Protein AF-A0A430QKS8-F1 (afdb_monomer_lite)

Sequence (77 aa):
FIQIICESLKASTGKLAVGDKVTLADLVLIAVIDHVTDLDKEFLTGKYPEIHKHRENLLASSPRLAKYLSDRAATPF

Secondary structure (DSSP, 8-state):
-HHHHHHHHHT-SSSSSSTTS--HHHHHHHHHHHHHHHH-TTTTTTS-HHHHHHHHHHHHH-HHHHHHHHHPPP---

Foldseek 3Di:
DLVVQLVQLVPAPPQASHHLADDVVLVVLVVVVVVVCLVPVCPPPVHSVSSVSNVVSVCVRDVPVVVCVVPPDDDSD

pLDDT: mean 95.95, std 3.03, range [80.0, 98.25]

Radius of gyration: 12.36 Å; chains: 1; bounding box: 29×27×26 Å

Organism: Schistosoma bovis (NCBI:txid6184)

InterPro domains:
  IPR004046 Glutathione S-transferase, C-terminal [PF00043] (3-61)
  IPR010987 Glutathione S-transferase, C-terminal-like [PS50405] (1-77)
  IPR036282 Glutathione S-transferase, C-terminal domain superfamily [SSF47616] (3-72)

Structure (mmCIF, N/CA/C/O backbone):
data_AF-A0A430QKS8-F1
#
_entry.id   AF-A0A430QKS8-F1
#
loop_
_atom_site.group_PDB
_atom_site.id
_atom_site.type_symbol
_atom_site.label_atom_id
_atom_site.label_alt_id
_atom_site.label_comp_id
_atom_site.label_asym_id
_atom_site.label_entity_id
_atom_site.label_seq_id
_atom_site.pdbx_PDB_ins_code
_atom_site.Cartn_x
_atom_site.Cartn_y
_atom_site.Cartn_z
_atom_site.occupancy
_atom_site.B_iso_or_equiv
_atom_site.auth_seq_id
_atom_site.auth_comp_id
_atom_site.auth_asym_id
_atom_site.auth_atom_id
_atom_site.pdbx_PDB_model_num
ATOM 1 N N . PHE A 1 1 ? -5.057 -15.062 -0.242 1.00 81.69 1 PHE A N 1
ATOM 2 C CA . PHE A 1 1 ? -4.172 -14.142 0.502 1.00 81.69 1 PHE A CA 1
ATOM 3 C C . PHE A 1 1 ? -4.563 -12.680 0.284 1.00 81.69 1 PHE A C 1
ATOM 5 O O . PHE A 1 1 ? -5.064 -12.085 1.222 1.00 81.69 1 PHE A O 1
ATOM 12 N N . ILE A 1 2 ? -4.454 -12.123 -0.932 1.00 93.12 2 ILE A N 1
ATOM 13 C CA . ILE A 1 2 ? -4.771 -10.702 -1.215 1.00 93.12 2 ILE A CA 1
ATOM 14 C C . ILE A 1 2 ? -6.202 -10.300 -0.817 1.00 93.12 2 ILE A C 1
ATOM 16 O O . ILE A 1 2 ? -6.398 -9.259 -0.201 1.00 93.12 2 ILE A O 1
ATOM 20 N N . GLN A 1 3 ? -7.190 -11.167 -1.052 1.00 94.88 3 GLN A N 1
ATOM 21 C CA . GLN A 1 3 ? -8.573 -10.926 -0.622 1.00 94.88 3 GLN A CA 1
ATOM 22 C C . GLN A 1 3 ? -8.714 -10.694 0.899 1.00 94.88 3 GLN A C 1
ATOM 24 O O . GLN A 1 3 ? -9.450 -9.806 1.316 1.00 94.88 3 GLN A O 1
ATOM 29 N N . ILE A 1 4 ? -7.958 -11.431 1.722 1.00 97.06 4 ILE A N 1
ATOM 30 C CA . ILE A 1 4 ? -7.971 -11.300 3.193 1.00 97.06 4 ILE A CA 1
ATOM 31 C C . ILE A 1 4 ? -7.387 -9.945 3.616 1.00 97.06 4 ILE A C 1
ATOM 33 O O . ILE A 1 4 ? -7.861 -9.320 4.564 1.00 97.06 4 ILE A O 1
ATOM 37 N N . ILE A 1 5 ? -6.375 -9.460 2.890 1.00 96.94 5 ILE A N 1
ATOM 38 C CA . ILE A 1 5 ? -5.815 -8.122 3.107 1.00 96.94 5 ILE A CA 1
ATOM 39 C C . ILE A 1 5 ? -6.877 -7.064 2.802 1.00 96.94 5 ILE A C 1
ATOM 41 O O . ILE A 1 5 ? -7.085 -6.173 3.618 1.00 96.94 5 ILE A O 1
ATOM 45 N N . CYS A 1 6 ? -7.595 -7.176 1.681 1.00 97.38 6 CYS A N 1
ATOM 46 C CA . CYS A 1 6 ? -8.684 -6.253 1.352 1.00 97.38 6 CYS A CA 1
ATOM 47 C C . CYS A 1 6 ? -9.775 -6.233 2.430 1.00 97.38 6 CYS A C 1
ATOM 49 O O . CYS A 1 6 ? -10.252 -5.163 2.796 1.00 97.38 6 CYS A O 1
ATOM 51 N N . GLU A 1 7 ? -10.158 -7.393 2.965 1.00 97.81 7 GLU A N 1
ATOM 52 C CA . GLU A 1 7 ? -11.117 -7.485 4.074 1.00 97.81 7 GLU A CA 1
ATOM 53 C C . GLU A 1 7 ? -10.587 -6.816 5.347 1.00 97.81 7 GLU A C 1
ATOM 55 O O . GLU A 1 7 ? -11.315 -6.071 6.002 1.00 97.81 7 GLU A O 1
ATOM 60 N N . SER A 1 8 ? -9.301 -6.996 5.651 1.00 97.75 8 SER A N 1
ATOM 61 C CA . SER A 1 8 ? -8.648 -6.355 6.798 1.00 97.75 8 SER A CA 1
ATOM 62 C C . SER A 1 8 ? -8.588 -4.829 6.646 1.00 97.75 8 SER A C 1
ATOM 64 O O . SER A 1 8 ? -8.883 -4.106 7.593 1.00 97.75 8 SER A O 1
ATOM 66 N N . LEU A 1 9 ? -8.286 -4.328 5.442 1.00 97.56 9 LEU A N 1
ATOM 67 C CA . LEU A 1 9 ? -8.309 -2.894 5.130 1.00 97.56 9 LEU A CA 1
ATOM 68 C C . LEU A 1 9 ? -9.721 -2.306 5.253 1.00 97.56 9 LEU A C 1
ATOM 70 O O . LEU A 1 9 ? -9.877 -1.207 5.775 1.00 97.56 9 LEU A O 1
ATOM 74 N N . LYS A 1 10 ? -10.757 -3.040 4.822 1.00 97.25 10 LYS A N 1
ATOM 75 C CA . LYS A 1 10 ? -12.163 -2.627 4.993 1.00 97.25 10 LYS A CA 1
ATOM 76 C C . LYS A 1 10 ? -12.579 -2.536 6.454 1.00 97.25 10 LYS A C 1
ATOM 78 O O . LYS A 1 10 ? -13.419 -1.707 6.785 1.00 97.25 10 LYS A O 1
ATOM 83 N N . ALA A 1 11 ? -12.027 -3.399 7.301 1.00 97.56 11 ALA A N 1
ATOM 84 C CA . ALA A 1 11 ? -12.318 -3.425 8.727 1.00 97.56 11 ALA A CA 1
ATOM 85 C C . ALA A 1 11 ? -11.570 -2.338 9.522 1.00 97.56 11 ALA A C 1
ATOM 87 O O . ALA A 1 11 ? -11.853 -2.155 10.707 1.00 97.56 11 ALA A O 1
ATOM 88 N N . SER A 1 12 ? -10.626 -1.619 8.903 1.00 97.06 12 SER A N 1
ATOM 89 C CA . SER A 1 12 ? -9.921 -0.518 9.559 1.00 97.06 12 SER A CA 1
ATOM 90 C C . SER A 1 12 ? -10.895 0.587 9.970 1.00 97.06 12 SER A C 1
ATOM 92 O O . SER A 1 12 ? -11.816 0.949 9.240 1.00 97.06 12 SER A O 1
ATOM 94 N N . THR A 1 13 ? -10.667 1.164 11.148 1.00 95.00 13 THR A N 1
ATOM 95 C CA . THR A 1 13 ? -11.466 2.281 11.672 1.00 95.00 13 THR A CA 1
ATOM 96 C C . THR A 1 13 ? -11.119 3.626 11.029 1.00 95.00 13 THR A C 1
ATOM 98 O O . THR A 1 13 ? -11.773 4.622 11.330 1.00 95.00 13 THR A O 1
ATOM 101 N N . GLY A 1 14 ? -10.107 3.666 10.159 1.00 94.62 14 GLY A N 1
ATOM 102 C CA . GLY A 1 14 ? -9.641 4.876 9.489 1.00 94.62 14 GLY A CA 1
ATOM 103 C C . GLY A 1 14 ? -9.202 4.624 8.049 1.00 94.62 14 GLY A C 1
ATOM 104 O O . GLY A 1 14 ? -9.622 3.669 7.399 1.00 94.62 14 GLY A O 1
ATOM 105 N N . LYS A 1 15 ? -8.375 5.527 7.521 1.00 95.94 15 LYS A N 1
ATOM 106 C CA . LYS A 1 15 ? -7.956 5.542 6.109 1.00 95.94 15 LYS A CA 1
ATOM 107 C C . LYS A 1 15 ? -6.737 4.673 5.795 1.00 95.94 15 LYS A C 1
ATOM 109 O O . LYS A 1 15 ? -6.453 4.453 4.615 1.00 95.94 15 LYS A O 1
ATOM 114 N N . LEU A 1 16 ? -6.009 4.233 6.817 1.00 97.94 16 LEU A N 1
ATOM 115 C CA . LEU A 1 16 ? -4.793 3.426 6.711 1.00 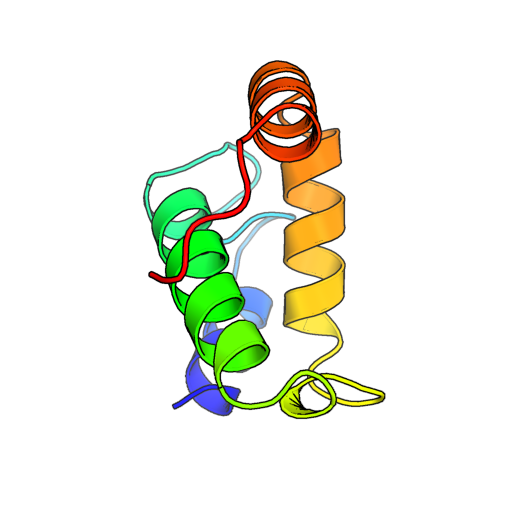97.94 16 LEU A CA 1
ATOM 116 C C . LEU A 1 16 ? -5.059 1.991 7.186 1.00 97.94 16 LEU A C 1
ATOM 118 O O . LEU A 1 16 ? -6.197 1.639 7.501 1.00 97.94 16 LEU A O 1
ATOM 122 N N . ALA A 1 17 ? -4.029 1.144 7.225 1.00 96.94 17 ALA A N 1
ATOM 123 C CA . ALA A 1 17 ? -4.181 -0.267 7.574 1.00 96.94 17 ALA A CA 1
ATOM 124 C C . ALA A 1 17 ? -4.776 -0.470 8.976 1.00 96.94 17 ALA A C 1
ATOM 126 O O . ALA A 1 17 ? -5.578 -1.380 9.171 1.00 96.94 17 ALA A O 1
ATOM 127 N N . VAL A 1 18 ? -4.418 0.390 9.936 1.00 97.75 18 VAL A N 1
ATOM 128 C CA . VAL A 1 18 ? -5.005 0.406 11.283 1.00 97.75 18 VAL A CA 1
ATOM 129 C C . VAL A 1 18 ? -5.238 1.852 11.727 1.00 97.75 18 VAL A C 1
ATOM 131 O O . VAL A 1 18 ? -4.313 2.545 12.153 1.00 97.75 18 VAL A O 1
ATOM 134 N N . GLY A 1 19 ? -6.488 2.312 11.647 1.00 97.00 19 GLY A N 1
ATOM 135 C CA . GLY A 1 19 ? -6.862 3.684 12.002 1.00 97.00 19 GLY A CA 1
ATOM 136 C C . GLY A 1 19 ? -6.340 4.717 10.994 1.00 97.00 19 GLY A C 1
ATOM 137 O O . GLY A 1 19 ? -6.265 4.447 9.798 1.00 97.00 19 GLY A O 1
ATOM 138 N N . ASP A 1 20 ? -5.999 5.919 11.470 1.00 97.50 20 ASP A N 1
ATOM 139 C CA . ASP A 1 20 ? -5.598 7.063 10.623 1.00 97.50 20 ASP A CA 1
ATOM 140 C C . ASP A 1 20 ? -4.124 7.476 10.763 1.00 97.50 20 ASP A C 1
ATOM 142 O O . ASP A 1 20 ? -3.690 8.468 10.175 1.00 97.50 20 ASP A O 1
ATOM 146 N N . LYS A 1 21 ? -3.334 6.747 11.558 1.00 96.88 21 LYS A N 1
ATOM 147 C CA . LYS A 1 21 ? -1.898 7.011 11.723 1.00 96.88 21 LYS A CA 1
ATOM 148 C C . LYS A 1 21 ? -1.092 5.929 11.030 1.00 96.88 21 LYS A C 1
ATOM 150 O O . LYS A 1 21 ? -1.469 4.767 11.073 1.00 96.88 21 LYS A O 1
ATOM 155 N N . VAL A 1 22 ? 0.033 6.320 10.435 1.00 97.88 22 VAL A N 1
ATOM 156 C CA . VAL A 1 22 ? 0.949 5.365 9.806 1.00 97.88 22 VAL A CA 1
ATOM 157 C C . VAL A 1 22 ? 1.493 4.415 10.864 1.00 97.88 22 VAL A C 1
ATOM 159 O O . VAL A 1 22 ? 2.024 4.842 11.891 1.00 97.88 22 VAL A O 1
ATOM 162 N N . THR A 1 23 ? 1.373 3.126 10.585 1.00 98.19 23 THR A N 1
ATOM 163 C CA . THR A 1 23 ? 1.866 2.033 11.416 1.00 98.19 23 THR A CA 1
ATOM 164 C C . THR A 1 23 ? 2.819 1.145 10.625 1.00 98.19 23 THR A C 1
ATOM 166 O O . THR A 1 23 ? 2.967 1.268 9.409 1.00 98.19 23 THR A O 1
ATOM 169 N N . LEU A 1 24 ? 3.451 0.193 11.311 1.00 98.25 24 LEU A N 1
ATOM 170 C CA . LEU A 1 24 ? 4.269 -0.819 10.648 1.00 98.25 24 LEU A CA 1
ATOM 171 C C . LEU A 1 24 ? 3.457 -1.669 9.654 1.00 98.25 24 LEU A C 1
ATOM 173 O O . LEU A 1 24 ? 4.008 -2.090 8.642 1.00 98.25 24 LEU A O 1
ATOM 177 N N . ALA A 1 25 ? 2.159 -1.887 9.903 1.00 98.00 25 ALA A N 1
ATOM 178 C CA . ALA A 1 25 ? 1.302 -2.660 9.004 1.00 98.00 25 ALA A CA 1
ATOM 179 C C . ALA A 1 25 ? 1.226 -2.025 7.607 1.00 98.00 25 ALA A C 1
ATOM 181 O O . ALA A 1 25 ? 1.299 -2.736 6.608 1.00 98.00 25 ALA A O 1
ATOM 182 N N . ASP A 1 26 ? 1.169 -0.692 7.537 1.00 98.25 26 ASP A N 1
ATOM 183 C CA . ASP A 1 26 ? 1.172 0.043 6.272 1.00 98.25 26 ASP A CA 1
ATOM 184 C C . ASP A 1 26 ? 2.467 -0.180 5.488 1.00 98.25 26 ASP A C 1
ATOM 186 O O . ASP A 1 26 ? 2.431 -0.426 4.285 1.00 98.25 26 ASP A O 1
ATOM 190 N N . LEU A 1 27 ? 3.606 -0.121 6.187 1.00 98.12 27 LEU A N 1
ATOM 191 C CA . LEU A 1 27 ? 4.938 -0.258 5.597 1.00 98.12 27 LEU A CA 1
ATOM 192 C C . LEU A 1 27 ? 5.193 -1.678 5.085 1.00 98.12 27 LEU A C 1
ATOM 194 O O . LEU A 1 27 ? 5.712 -1.857 3.986 1.00 98.12 27 LEU A O 1
ATOM 198 N N . VAL A 1 28 ? 4.807 -2.689 5.868 1.00 98.00 28 VAL A N 1
ATOM 199 C CA . VAL A 1 28 ? 4.926 -4.096 5.463 1.00 98.00 28 VAL A CA 1
ATOM 200 C C . VAL A 1 28 ? 4.024 -4.376 4.267 1.00 98.00 28 VAL A C 1
ATOM 202 O O . VAL A 1 28 ? 4.457 -5.026 3.318 1.00 98.00 28 VAL A O 1
ATOM 20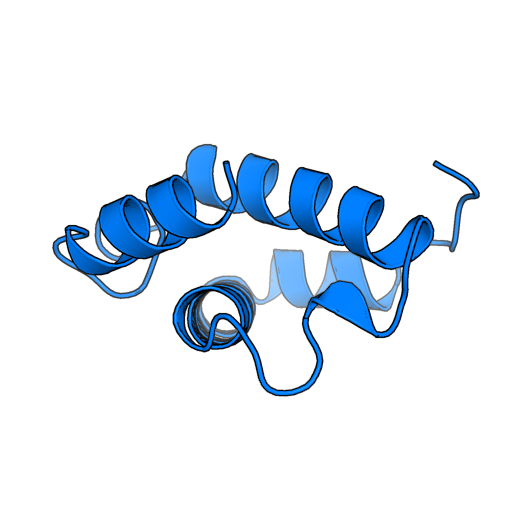5 N N . LEU A 1 29 ? 2.793 -3.857 4.280 1.00 97.75 29 LEU A N 1
ATOM 206 C CA . LEU A 1 29 ? 1.852 -4.078 3.193 1.00 97.75 29 LEU A CA 1
ATOM 207 C C . LEU A 1 29 ? 2.382 -3.528 1.866 1.00 97.75 29 LEU A C 1
ATOM 209 O O . LEU A 1 29 ? 2.396 -4.264 0.884 1.00 97.75 29 LEU A O 1
ATOM 213 N N . ILE A 1 30 ? 2.865 -2.281 1.821 1.00 96.75 30 ILE A N 1
ATOM 214 C CA . ILE A 1 30 ? 3.390 -1.731 0.561 1.00 96.75 30 ILE A CA 1
ATOM 215 C C . ILE A 1 30 ? 4.624 -2.480 0.057 1.00 96.75 30 ILE A C 1
ATOM 217 O O . ILE A 1 30 ? 4.749 -2.657 -1.148 1.00 96.75 30 ILE A O 1
ATOM 221 N N . ALA A 1 31 ? 5.493 -2.962 0.950 1.00 96.75 31 ALA A N 1
ATOM 222 C CA . ALA A 1 31 ? 6.677 -3.721 0.558 1.00 96.75 31 ALA A CA 1
ATOM 223 C C . ALA A 1 31 ? 6.297 -5.071 -0.069 1.00 96.75 31 ALA A C 1
ATOM 225 O O . ALA A 1 31 ? 6.797 -5.424 -1.131 1.00 96.75 31 ALA A O 1
ATOM 226 N N . VAL A 1 32 ? 5.358 -5.798 0.546 1.00 96.50 32 VAL A N 1
ATOM 227 C CA . VAL A 1 32 ? 4.868 -7.073 -0.002 1.00 96.50 32 VAL A CA 1
ATOM 228 C C . VAL A 1 32 ? 4.131 -6.857 -1.324 1.00 96.50 32 VAL A C 1
ATOM 230 O O . VAL A 1 32 ? 4.266 -7.662 -2.240 1.00 96.50 32 VAL A O 1
ATOM 233 N N . ILE A 1 33 ? 3.352 -5.780 -1.441 1.00 96.19 33 ILE A N 1
ATOM 234 C CA . ILE A 1 33 ? 2.640 -5.466 -2.682 1.00 96.19 33 ILE A CA 1
ATOM 235 C C . ILE A 1 33 ? 3.607 -5.108 -3.812 1.00 96.19 33 ILE A C 1
ATOM 237 O O . ILE A 1 33 ? 3.392 -5.586 -4.924 1.00 96.19 33 ILE A O 1
ATOM 241 N N . ASP A 1 34 ? 4.673 -4.353 -3.529 1.00 94.88 34 ASP A N 1
ATOM 242 C CA . ASP A 1 34 ? 5.725 -4.071 -4.512 1.00 94.88 34 ASP A CA 1
ATOM 243 C C . ASP A 1 34 ? 6.299 -5.394 -5.063 1.00 94.88 34 ASP A C 1
ATOM 245 O O . ASP A 1 34 ? 6.293 -5.599 -6.277 1.00 94.88 34 ASP A O 1
ATOM 249 N N . HIS A 1 35 ? 6.632 -6.358 -4.191 1.00 95.19 35 HIS A N 1
ATOM 250 C CA . HIS A 1 35 ? 7.108 -7.686 -4.614 1.00 95.19 35 HIS A CA 1
ATOM 251 C C . HIS A 1 35 ? 6.096 -8.468 -5.456 1.00 95.19 35 HIS A C 1
ATOM 253 O O . HIS A 1 35 ? 6.479 -9.132 -6.417 1.00 95.19 35 HIS A O 1
ATOM 259 N N . VAL A 1 36 ? 4.801 -8.405 -5.133 1.00 95.12 36 VAL A N 1
ATOM 260 C CA . VAL A 1 36 ? 3.765 -9.046 -5.962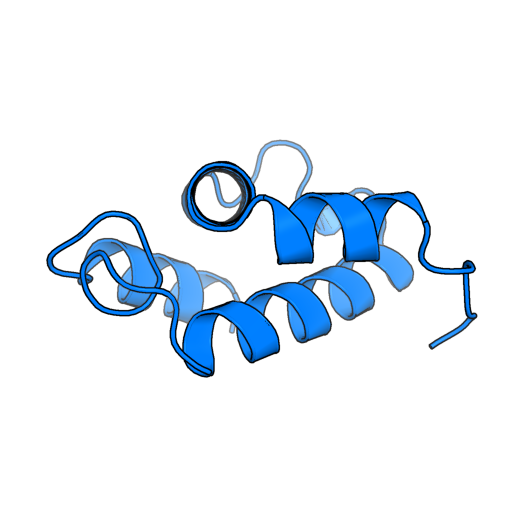 1.00 95.12 36 VAL A CA 1
ATOM 261 C C . VAL A 1 36 ? 3.740 -8.424 -7.359 1.00 95.12 36 VAL A C 1
ATOM 263 O O . VAL A 1 36 ? 3.657 -9.152 -8.346 1.00 95.12 36 VAL A O 1
ATOM 266 N N . THR A 1 37 ? 3.843 -7.097 -7.455 1.00 94.19 37 THR A N 1
ATOM 267 C CA . THR A 1 37 ? 3.841 -6.396 -8.746 1.00 94.19 37 THR A CA 1
ATOM 268 C C . THR A 1 37 ? 5.144 -6.529 -9.529 1.00 94.19 37 THR A C 1
ATOM 270 O O . THR A 1 37 ? 5.120 -6.419 -10.753 1.00 94.19 37 THR A O 1
ATOM 273 N N . ASP A 1 38 ? 6.265 -6.811 -8.865 1.00 94.12 38 ASP A N 1
ATOM 274 C CA . ASP A 1 38 ? 7.520 -7.145 -9.543 1.00 94.12 38 ASP A CA 1
ATOM 275 C C . ASP A 1 38 ? 7.429 -8.506 -10.250 1.00 94.12 38 ASP A C 1
ATOM 277 O O . ASP A 1 38 ? 7.980 -8.675 -11.340 1.00 94.12 38 ASP A O 1
ATOM 281 N N . LEU A 1 39 ? 6.690 -9.460 -9.667 1.00 94.94 39 LEU A N 1
ATOM 282 C CA . LEU A 1 39 ? 6.427 -10.770 -10.273 1.00 94.94 39 LEU A CA 1
ATOM 283 C C . LEU A 1 39 ? 5.407 -10.694 -11.419 1.00 94.94 39 LEU A C 1
ATOM 285 O O . LEU A 1 39 ? 5.591 -11.344 -12.447 1.00 94.94 39 LEU A O 1
ATOM 289 N N . ASP A 1 40 ? 4.338 -9.915 -11.246 1.00 95.31 40 ASP A N 1
ATOM 290 C CA . ASP A 1 40 ? 3.329 -9.658 -12.276 1.00 95.31 40 ASP A CA 1
ATOM 291 C C . ASP A 1 40 ? 2.804 -8.218 -12.171 1.00 95.31 40 ASP A C 1
ATOM 293 O O . ASP A 1 40 ? 1.996 -7.874 -11.301 1.00 95.31 40 ASP A O 1
ATOM 297 N N . LYS A 1 41 ? 3.240 -7.376 -13.114 1.00 93.81 41 LYS A N 1
ATOM 298 C CA . LYS A 1 41 ? 2.912 -5.944 -13.157 1.00 93.81 41 LYS A CA 1
ATOM 299 C C . LYS A 1 41 ? 1.425 -5.669 -13.358 1.00 93.81 41 LYS A C 1
ATOM 301 O O . LYS A 1 41 ? 0.957 -4.597 -12.985 1.00 93.81 41 LYS A O 1
ATOM 306 N N . GLU A 1 42 ? 0.683 -6.607 -13.943 1.00 95.25 42 GLU A N 1
ATOM 307 C CA . GLU A 1 42 ? -0.744 -6.444 -14.228 1.00 95.25 42 GLU A CA 1
ATOM 308 C C . GLU A 1 42 ? -1.637 -7.077 -13.159 1.00 95.25 42 GLU A C 1
ATOM 310 O O . GLU A 1 42 ? -2.861 -6.932 -13.205 1.00 95.25 42 GLU A O 1
ATOM 315 N N . PHE A 1 43 ? -1.050 -7.724 -12.150 1.00 95.81 43 PHE A N 1
ATOM 316 C CA . PHE A 1 43 ? -1.791 -8.474 -11.140 1.00 95.81 43 PHE A CA 1
ATOM 317 C C . PHE A 1 43 ? -2.867 -7.636 -10.428 1.00 95.81 43 PHE A C 1
ATOM 319 O O . PHE A 1 43 ? -3.964 -8.127 -10.139 1.00 95.81 43 PHE A O 1
ATOM 326 N N . LEU A 1 44 ? -2.565 -6.361 -10.162 1.00 94.94 44 LEU A N 1
ATOM 327 C CA . LEU A 1 44 ? -3.472 -5.413 -9.507 1.00 94.94 44 LEU A CA 1
ATOM 328 C C . LEU A 1 44 ? -4.313 -4.580 -10.486 1.00 94.94 44 LEU A C 1
ATOM 330 O O . LEU A 1 44 ? -5.205 -3.850 -10.045 1.00 94.94 44 LEU A O 1
ATOM 334 N N . THR A 1 45 ? -4.063 -4.660 -11.793 1.00 94.88 45 THR A N 1
ATOM 335 C CA . THR A 1 45 ? -4.757 -3.841 -12.794 1.00 94.88 45 THR A CA 1
ATOM 336 C C . THR A 1 45 ? -6.248 -4.175 -12.805 1.00 94.88 45 THR A C 1
ATOM 338 O O . THR A 1 45 ? -6.653 -5.310 -13.052 1.00 94.88 45 THR A O 1
ATOM 341 N N . GLY A 1 46 ? -7.084 -3.178 -12.494 1.00 94.19 46 GLY A N 1
ATOM 342 C CA . GLY A 1 46 ? -8.544 -3.325 -12.428 1.00 94.19 46 GLY A CA 1
ATOM 343 C C . GLY A 1 46 ? -9.065 -4.189 -11.269 1.00 94.19 46 GLY A C 1
ATOM 344 O O . GLY A 1 46 ? -10.249 -4.521 -11.251 1.00 94.19 46 GLY A O 1
ATOM 345 N N . LYS A 1 47 ? -8.211 -4.564 -10.305 1.00 95.50 47 LYS A N 1
ATOM 346 C CA . LYS A 1 47 ? -8.555 -5.423 -9.158 1.00 95.50 47 LYS A CA 1
ATOM 347 C C . LYS A 1 47 ? -8.159 -4.759 -7.837 1.00 95.50 47 LYS A C 1
ATOM 349 O O . LYS A 1 47 ? -7.325 -3.863 -7.809 1.00 95.50 47 LYS A O 1
ATOM 354 N N . TYR A 1 48 ? -8.748 -5.235 -6.739 1.00 96.75 48 TYR A N 1
ATOM 355 C CA . TYR A 1 48 ? -8.392 -4.868 -5.358 1.00 96.75 48 TYR A CA 1
ATOM 356 C C . TYR A 1 48 ? -8.318 -3.346 -5.093 1.00 96.75 48 TYR A C 1
ATOM 358 O O . TYR A 1 48 ? -7.274 -2.839 -4.672 1.00 96.75 48 TYR A O 1
ATOM 366 N N . PRO A 1 49 ? -9.413 -2.593 -5.323 1.00 97.00 49 PRO A N 1
ATOM 367 C CA . PRO A 1 49 ? -9.426 -1.133 -5.182 1.00 97.00 49 PRO A CA 1
ATOM 368 C C . PRO A 1 49 ? -9.022 -0.644 -3.784 1.00 97.00 49 PRO A C 1
ATOM 370 O O . PRO A 1 49 ? -8.506 0.460 -3.640 1.00 97.00 49 PRO A O 1
ATOM 373 N N . GLU A 1 50 ? -9.206 -1.460 -2.748 1.00 97.12 50 GLU A N 1
ATOM 374 C CA . GLU A 1 50 ? -8.806 -1.144 -1.377 1.00 97.12 50 GLU A CA 1
ATOM 375 C C . GLU A 1 50 ? -7.287 -1.020 -1.221 1.00 97.12 50 GLU A C 1
ATOM 377 O O . GLU A 1 50 ? -6.832 -0.190 -0.440 1.00 97.12 50 GLU A O 1
ATOM 382 N N . ILE A 1 51 ? -6.504 -1.794 -1.980 1.00 97.44 51 ILE A N 1
ATOM 383 C CA . ILE A 1 51 ? -5.034 -1.742 -1.946 1.00 97.44 51 ILE A CA 1
ATOM 384 C C . ILE A 1 51 ? -4.535 -0.478 -2.645 1.00 97.44 51 ILE A C 1
ATOM 386 O O . ILE A 1 51 ? -3.685 0.228 -2.102 1.00 97.44 51 ILE A O 1
ATOM 390 N N . HIS A 1 52 ? -5.106 -0.152 -3.809 1.00 97.31 52 HIS A N 1
ATOM 391 C CA . HIS A 1 52 ? -4.806 1.099 -4.517 1.00 97.31 52 HIS A CA 1
ATOM 392 C C . HIS A 1 52 ? -5.107 2.309 -3.631 1.00 97.31 52 HIS A C 1
ATOM 394 O O . HIS A 1 52 ? -4.239 3.149 -3.395 1.00 97.31 52 HIS A O 1
ATOM 400 N N . LYS A 1 53 ? -6.302 2.329 -3.032 1.00 97.81 53 LYS A N 1
ATOM 401 C CA . LYS A 1 53 ? -6.736 3.394 -2.124 1.00 97.81 53 LYS A CA 1
ATOM 402 C C . LYS A 1 53 ? -5.878 3.482 -0.859 1.00 97.81 53 LYS A C 1
ATOM 404 O O . LYS A 1 53 ? -5.583 4.583 -0.400 1.00 97.81 53 LYS A O 1
ATOM 409 N N . HIS A 1 54 ? -5.472 2.347 -0.286 1.00 98.12 54 HIS A N 1
ATOM 410 C CA . HIS A 1 54 ? -4.554 2.315 0.858 1.00 98.12 54 HIS A CA 1
ATOM 411 C C . HIS A 1 54 ? -3.217 2.977 0.516 1.00 98.12 54 HIS A C 1
ATOM 413 O O . HIS A 1 54 ? -2.771 3.847 1.266 1.00 98.12 54 HIS A O 1
ATOM 419 N N . ARG A 1 55 ? -2.616 2.634 -0.633 1.00 97.75 55 ARG A N 1
ATOM 420 C CA . ARG A 1 55 ? -1.346 3.227 -1.072 1.00 97.75 55 ARG A CA 1
ATOM 421 C C . ARG A 1 55 ? -1.478 4.736 -1.269 1.00 97.75 55 ARG A C 1
ATOM 423 O O . ARG A 1 55 ? -0.649 5.481 -0.757 1.00 97.75 55 ARG A O 1
ATOM 430 N N . GLU A 1 56 ? -2.529 5.194 -1.944 1.00 98.06 56 GLU A N 1
ATOM 431 C CA . GLU A 1 56 ? -2.803 6.627 -2.128 1.00 98.06 56 GLU A CA 1
ATOM 432 C C . GLU A 1 56 ? -2.919 7.368 -0.786 1.00 98.06 56 GLU A C 1
ATOM 434 O O . GLU A 1 56 ? -2.241 8.376 -0.570 1.00 98.06 56 GLU A O 1
ATOM 439 N N . ASN A 1 57 ? -3.719 6.837 0.147 1.00 98.12 57 ASN A N 1
ATOM 440 C CA . ASN A 1 57 ? -3.886 7.417 1.479 1.00 98.12 57 ASN A CA 1
ATOM 441 C C . ASN A 1 57 ? -2.559 7.463 2.249 1.00 98.12 57 ASN A C 1
ATOM 443 O O . ASN A 1 57 ? -2.243 8.479 2.862 1.00 98.12 57 ASN A O 1
ATOM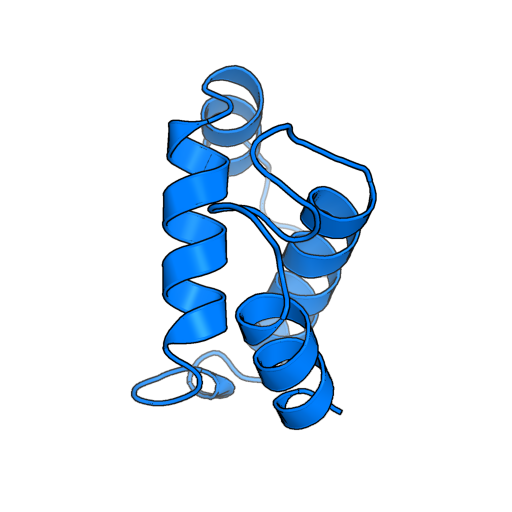 447 N N . LEU A 1 58 ? -1.763 6.392 2.200 1.00 98.12 58 LEU A N 1
ATOM 448 C CA . LEU A 1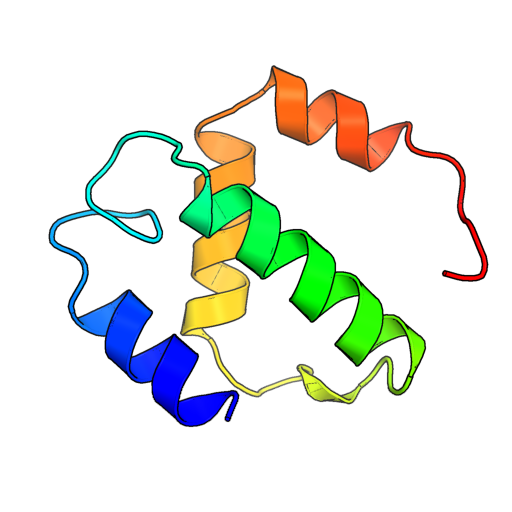 58 ? -0.482 6.307 2.899 1.00 98.12 58 LEU A CA 1
ATOM 449 C C . LEU A 1 58 ? 0.517 7.362 2.407 1.00 98.12 58 LEU A C 1
ATOM 451 O O . LEU A 1 58 ? 1.165 8.025 3.223 1.00 98.12 58 LEU A O 1
ATOM 455 N N . LEU A 1 59 ? 0.632 7.539 1.088 1.00 97.31 59 LEU A N 1
ATOM 456 C CA . LEU A 1 59 ? 1.527 8.538 0.500 1.00 97.31 59 LEU A CA 1
ATOM 457 C C . LEU A 1 59 ? 1.069 9.966 0.824 1.00 97.31 59 LEU A C 1
ATOM 459 O O . LEU A 1 59 ? 1.905 10.824 1.104 1.00 97.31 59 LEU A O 1
ATOM 463 N N . ALA A 1 60 ? -0.244 10.209 0.867 1.00 97.44 60 ALA A N 1
ATOM 464 C CA . ALA A 1 60 ? -0.797 11.490 1.299 1.00 97.44 60 ALA A CA 1
ATOM 465 C C . ALA A 1 60 ? -0.557 11.755 2.800 1.00 97.44 60 ALA A C 1
ATOM 467 O O . ALA A 1 60 ? -0.267 12.885 3.195 1.00 97.44 60 ALA A O 1
ATOM 468 N N . SER A 1 61 ? -0.641 10.721 3.642 1.00 97.19 61 SER A N 1
ATOM 469 C CA . SER A 1 61 ? -0.431 10.817 5.092 1.00 97.19 61 SER A CA 1
ATOM 470 C C . SER A 1 61 ? 1.039 10.957 5.501 1.00 97.19 61 SER A C 1
ATOM 472 O O . SER A 1 61 ? 1.313 11.445 6.598 1.00 97.19 61 SER A O 1
ATOM 474 N N . SER A 1 62 ? 1.996 10.549 4.659 1.00 96.75 62 SER A N 1
ATOM 475 C CA . SER A 1 62 ? 3.430 10.634 4.961 1.00 96.75 62 SER A CA 1
ATOM 476 C C . SER A 1 62 ? 4.248 11.192 3.790 1.00 96.75 62 SER A C 1
ATOM 478 O O . SER A 1 62 ? 4.795 10.431 2.987 1.00 96.75 62 SER A O 1
ATOM 480 N N . PRO A 1 63 ? 4.455 12.525 3.740 1.00 96.81 63 PRO A N 1
ATOM 481 C CA . PRO A 1 63 ? 5.279 13.163 2.711 1.00 96.81 63 PRO A CA 1
ATOM 482 C C . PRO A 1 63 ? 6.724 12.649 2.678 1.00 96.81 63 PRO A C 1
ATOM 484 O O . PRO A 1 63 ? 7.347 12.584 1.621 1.00 96.81 63 PRO A O 1
ATOM 487 N N . ARG A 1 64 ? 7.269 12.252 3.839 1.00 96.69 64 ARG A N 1
ATOM 488 C CA . ARG A 1 64 ? 8.616 11.665 3.931 1.00 96.69 64 ARG A CA 1
ATOM 489 C C . ARG A 1 64 ? 8.688 10.316 3.225 1.00 96.69 64 ARG A C 1
ATOM 491 O O . ARG A 1 64 ? 9.660 10.062 2.522 1.00 96.69 64 ARG A O 1
ATOM 498 N N . LEU A 1 65 ? 7.672 9.472 3.408 1.00 96.56 65 LEU A N 1
ATOM 499 C CA . LEU A 1 65 ? 7.607 8.168 2.753 1.00 96.56 65 LEU A CA 1
ATOM 500 C C . LEU A 1 65 ? 7.367 8.322 1.250 1.00 96.56 65 LEU A C 1
ATOM 502 O O . LEU A 1 65 ? 8.023 7.642 0.470 1.00 96.56 65 LEU A O 1
ATOM 506 N N . ALA A 1 66 ? 6.497 9.252 0.848 1.00 97.00 66 ALA A N 1
ATOM 507 C CA . ALA A 1 66 ? 6.272 9.560 -0.560 1.00 97.00 66 ALA A CA 1
ATOM 508 C C . ALA A 1 66 ? 7.567 9.975 -1.269 1.00 97.00 66 ALA A C 1
ATOM 510 O O . ALA A 1 66 ? 7.903 9.401 -2.301 1.00 97.00 66 ALA A O 1
ATOM 511 N N . LYS A 1 67 ? 8.336 10.891 -0.664 1.00 97.50 67 LYS A N 1
ATOM 512 C CA . LYS A 1 67 ? 9.650 11.287 -1.185 1.00 97.50 67 LYS A CA 1
ATOM 513 C C . LYS A 1 67 ? 10.640 10.119 -1.221 1.00 97.50 67 LYS A C 1
ATOM 515 O O . LYS A 1 67 ? 11.363 9.946 -2.191 1.00 97.50 67 LYS A O 1
ATOM 520 N N . TYR A 1 68 ? 10.686 9.303 -0.169 1.00 97.50 68 TYR A N 1
ATOM 521 C CA . TYR A 1 68 ? 11.577 8.144 -0.147 1.00 97.50 68 TYR A CA 1
ATOM 522 C C . TYR A 1 68 ? 11.268 7.168 -1.289 1.00 97.50 68 TYR A C 1
ATOM 524 O O . TYR A 1 68 ? 12.186 6.728 -1.970 1.00 97.50 68 TYR A O 1
ATOM 532 N N . LEU A 1 69 ? 9.992 6.848 -1.521 1.00 95.19 69 LEU A N 1
ATOM 533 C CA . LEU A 1 69 ? 9.588 5.892 -2.552 1.00 95.19 69 LEU A CA 1
ATOM 534 C C . LEU A 1 69 ? 9.754 6.431 -3.978 1.00 95.19 69 LEU A C 1
ATOM 536 O O . LEU A 1 69 ? 9.983 5.624 -4.873 1.00 95.19 69 LEU A O 1
ATOM 540 N N . SER A 1 70 ? 9.673 7.750 -4.201 1.00 95.56 70 SER A N 1
ATOM 541 C CA . SER A 1 70 ? 9.965 8.340 -5.519 1.00 95.56 70 SER A CA 1
ATOM 542 C C . SER A 1 70 ? 11.447 8.281 -5.874 1.00 95.56 70 SER A C 1
ATOM 544 O O . SER A 1 70 ? 11.790 8.096 -7.038 1.00 95.56 70 SER A O 1
ATOM 546 N N . ASP A 1 71 ? 12.313 8.431 -4.869 1.00 96.12 71 ASP A N 1
ATOM 547 C CA . ASP A 1 71 ? 13.764 8.521 -5.051 1.00 96.12 71 ASP A CA 1
ATOM 548 C C . ASP A 1 71 ? 14.455 7.151 -4.884 1.00 96.12 71 ASP A C 1
ATOM 550 O O . ASP A 1 71 ? 15.653 7.013 -5.144 1.00 96.12 71 ASP A O 1
ATOM 554 N N . ARG A 1 72 ? 13.720 6.128 -4.420 1.00 92.88 72 ARG A N 1
ATOM 555 C CA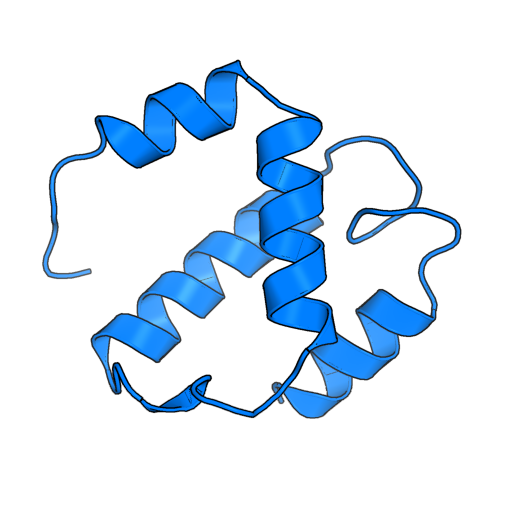 . ARG A 1 72 ? 14.244 4.782 -4.159 1.00 92.88 72 ARG A CA 1
ATOM 556 C C . ARG A 1 72 ? 14.753 4.157 -5.457 1.00 92.88 72 ARG A C 1
ATOM 558 O O . ARG A 1 72 ? 14.005 4.007 -6.420 1.00 92.88 72 ARG A O 1
ATOM 565 N N . ALA A 1 73 ? 16.018 3.738 -5.456 1.00 95.25 73 ALA A N 1
ATOM 566 C CA . ALA A 1 73 ? 16.605 3.020 -6.581 1.00 95.25 73 ALA A CA 1
ATOM 567 C C . ALA A 1 73 ? 15.824 1.727 -6.866 1.00 95.25 73 ALA A C 1
ATOM 569 O O . ALA A 1 73 ? 15.469 0.998 -5.940 1.00 95.25 73 ALA A O 1
ATOM 570 N N . ALA A 1 74 ? 15.581 1.444 -8.146 1.00 93.38 74 ALA A N 1
ATOM 571 C CA . ALA A 1 74 ? 14.991 0.180 -8.558 1.00 93.38 74 ALA A CA 1
ATOM 572 C C . ALA A 1 74 ? 15.961 -0.969 -8.249 1.00 93.38 74 ALA A C 1
ATOM 574 O O . ALA A 1 74 ? 17.114 -0.955 -8.687 1.00 93.38 74 ALA A O 1
ATOM 575 N N . THR A 1 75 ? 15.482 -1.958 -7.503 1.00 93.94 75 THR A N 1
ATOM 576 C CA . THR A 1 75 ? 16.202 -3.192 -7.182 1.00 93.94 75 THR A CA 1
ATOM 577 C C . THR A 1 75 ? 15.424 -4.392 -7.726 1.00 93.94 75 THR A C 1
ATOM 579 O O . THR A 1 75 ? 14.219 -4.290 -7.938 1.00 93.94 75 THR A O 1
ATOM 582 N N . PRO A 1 76 ? 16.092 -5.525 -8.006 1.00 87.06 76 PRO A N 1
ATOM 583 C CA . PRO A 1 76 ? 15.414 -6.735 -8.477 1.00 87.06 76 PRO A CA 1
ATOM 584 C C . PRO A 1 76 ? 14.603 -7.458 -7.384 1.00 87.06 76 PRO A C 1
ATOM 586 O O . PRO A 1 76 ? 13.852 -8.372 -7.714 1.00 87.06 76 PRO A O 1
ATOM 589 N N . PHE A 1 77 ? 14.800 -7.092 -6.112 1.00 80.00 77 PHE A N 1
ATOM 590 C CA . PHE A 1 77 ? 14.064 -7.546 -4.928 1.00 80.00 77 PHE A CA 1
ATOM 591 C C . PHE A 1 77 ? 14.155 -6.494 -3.814 1.00 80.00 77 PHE A C 1
ATOM 593 O O . PHE A 1 77 ? 15.110 -5.676 -3.850 1.00 80.00 77 PHE A O 1
#